Protein AF-A0A9D8LMF2-F1 (afdb_monomer_lite)

Sequence (177 aa):
MAAFCGVEAGDARSASNEAETAILTATPVRDDPAKAGLVLAATRSVADDELFDFETLGHLAASHGPYDHNGSLMKMAFEHGLIVYEEPKASLNGLARKGTVLFRGQPFKEGGKLSGTAYAFKQGCPPAPYQVTGGYSKDRATVTLRGAGPVREGCRVVGLSSKSPHSVLVFRSLMSD

Radius of gyration: 28.15 Å; chains: 1; bounding box: 52×95×56 Å

Structure (mmCIF, N/CA/C/O backbone):
data_AF-A0A9D8LMF2-F1
#
_entry.id   AF-A0A9D8LMF2-F1
#
loop_
_atom_site.group_PDB
_atom_site.id
_atom_site.type_symbol
_atom_site.label_atom_id
_atom_site.label_alt_id
_atom_site.label_comp_id
_atom_site.label_asym_id
_atom_site.label_entity_id
_atom_site.label_seq_id
_atom_site.pdbx_PDB_ins_code
_atom_site.Cartn_x
_atom_site.Cartn_y
_atom_site.Cartn_z
_atom_site.occupancy
_atom_site.B_iso_or_equiv
_atom_site.auth_seq_id
_atom_site.auth_comp_id
_atom_site.auth_asym_id
_atom_site.auth_atom_id
_atom_site.pdbx_PDB_model_num
ATOM 1 N N . MET A 1 1 ? -13.801 -79.130 -23.189 1.00 38.66 1 MET A N 1
ATOM 2 C CA . MET A 1 1 ? -12.719 -79.753 -22.397 1.00 38.66 1 MET A CA 1
ATOM 3 C C . MET A 1 1 ? -12.197 -78.680 -21.451 1.00 38.66 1 MET A C 1
ATOM 5 O O . MET A 1 1 ? -11.696 -77.688 -21.951 1.00 38.66 1 MET A O 1
ATOM 9 N N . ALA A 1 2 ? -12.572 -78.656 -20.166 1.00 41.09 2 ALA A N 1
ATOM 10 C CA . ALA A 1 2 ? -12.130 -79.574 -19.098 1.00 41.09 2 ALA A CA 1
ATOM 11 C C . ALA A 1 2 ? -10.602 -79.451 -18.884 1.00 41.09 2 ALA A C 1
ATOM 13 O O . ALA A 1 2 ? -9.878 -79.473 -19.868 1.00 41.09 2 ALA A O 1
ATOM 14 N N . ALA A 1 3 ? -10.010 -79.377 -17.694 1.00 42.91 3 ALA A N 1
ATOM 15 C CA . ALA A 1 3 ? -10.470 -79.489 -16.311 1.00 42.91 3 ALA A CA 1
ATOM 16 C C . ALA A 1 3 ? -9.193 -79.595 -15.437 1.00 42.91 3 ALA A C 1
ATOM 18 O O . ALA A 1 3 ? -8.344 -80.399 -15.799 1.00 42.91 3 ALA A O 1
ATOM 19 N N . PHE A 1 4 ? -9.149 -78.895 -14.286 1.00 38.62 4 PHE A N 1
ATOM 20 C CA . PHE A 1 4 ? -8.451 -79.265 -13.023 1.00 38.62 4 PHE A CA 1
ATOM 21 C C . PHE A 1 4 ? -6.898 -79.375 -13.039 1.00 38.62 4 PHE A C 1
ATOM 23 O O . PHE A 1 4 ? -6.297 -79.579 -14.079 1.00 38.62 4 PHE A O 1
ATOM 30 N N . CYS A 1 5 ? -6.125 -79.225 -11.952 1.00 38.62 5 CYS A N 1
ATOM 31 C CA . CYS A 1 5 ? -6.323 -79.290 -10.491 1.00 38.62 5 CYS A CA 1
ATOM 32 C C . CYS A 1 5 ? -5.118 -78.557 -9.822 1.00 38.62 5 CYS A C 1
ATOM 34 O O . CYS A 1 5 ? -4.026 -78.638 -10.373 1.00 38.62 5 CYS A O 1
ATOM 36 N N . GLY A 1 6 ? -5.248 -77.733 -8.769 1.00 35.19 6 GLY A N 1
ATOM 37 C CA . GLY A 1 6 ? -5.170 -78.098 -7.329 1.00 35.19 6 GLY A CA 1
ATOM 38 C C . GLY A 1 6 ? -3.927 -77.428 -6.667 1.00 35.19 6 GLY A C 1
ATOM 39 O O . GLY A 1 6 ? -2.858 -77.517 -7.253 1.00 35.19 6 GLY A O 1
ATOM 40 N N . VAL A 1 7 ? -4.054 -76.517 -5.674 1.00 37.78 7 VAL A N 1
ATOM 41 C CA . VAL A 1 7 ? -4.016 -76.710 -4.183 1.00 37.78 7 VAL A CA 1
ATOM 42 C C . VAL A 1 7 ? -2.601 -77.103 -3.666 1.00 37.78 7 VAL A C 1
ATOM 44 O O . VAL A 1 7 ? -2.003 -77.984 -4.260 1.00 37.78 7 VAL A O 1
ATOM 47 N N . GLU A 1 8 ? -1.934 -76.534 -2.639 1.00 35.56 8 GLU A N 1
ATOM 48 C CA . GLU A 1 8 ? -2.315 -75.797 -1.415 1.00 35.56 8 GLU A CA 1
ATOM 49 C C . GLU A 1 8 ? -1.136 -75.019 -0.750 1.00 35.56 8 GLU A C 1
ATOM 51 O O . GLU A 1 8 ? 0.027 -75.355 -0.945 1.00 35.56 8 GLU A O 1
ATOM 56 N N . ALA A 1 9 ? -1.523 -74.040 0.086 1.00 36.47 9 ALA A N 1
ATOM 57 C CA . ALA A 1 9 ? -0.967 -73.501 1.349 1.00 36.47 9 ALA A CA 1
ATOM 58 C C . ALA A 1 9 ? 0.538 -73.200 1.587 1.00 36.47 9 ALA A C 1
ATOM 60 O O . ALA A 1 9 ? 1.405 -74.068 1.559 1.00 36.47 9 ALA A O 1
ATOM 61 N N . GLY A 1 10 ? 0.789 -71.970 2.066 1.00 34.69 10 GLY A N 1
ATOM 62 C CA . GLY A 1 10 ? 1.979 -71.572 2.828 1.00 34.69 10 GLY A CA 1
ATOM 63 C C . GLY A 1 10 ? 1.819 -70.165 3.426 1.00 34.69 10 GLY A C 1
ATOM 64 O O . GLY A 1 10 ? 1.858 -69.179 2.702 1.00 34.69 10 GLY A O 1
ATOM 65 N N . ASP A 1 11 ? 1.567 -70.114 4.735 1.00 33.34 11 ASP A N 1
ATOM 66 C CA . ASP A 1 11 ? 1.227 -68.968 5.597 1.00 33.34 11 ASP A CA 1
ATOM 67 C C . ASP A 1 11 ? 2.353 -67.923 5.770 1.00 33.34 11 ASP A C 1
ATOM 69 O O . ASP A 1 11 ? 3.523 -68.296 5.806 1.00 33.34 11 ASP A O 1
ATOM 73 N N . ALA A 1 12 ? 1.982 -66.639 5.931 1.00 40.22 12 ALA A N 1
ATOM 74 C CA . ALA A 1 12 ? 2.504 -65.708 6.954 1.00 40.22 12 ALA A CA 1
ATOM 75 C C . ALA A 1 12 ? 2.120 -64.230 6.675 1.00 40.22 12 ALA A C 1
ATOM 77 O O . ALA A 1 12 ? 2.695 -63.559 5.822 1.00 40.22 12 ALA A O 1
ATOM 78 N N . ARG A 1 13 ? 1.121 -63.753 7.437 1.00 37.97 13 ARG A N 1
ATOM 79 C CA . ARG A 1 13 ? 0.995 -62.474 8.200 1.00 37.97 13 ARG A CA 1
ATOM 80 C C . ARG A 1 13 ? 2.081 -61.400 7.935 1.00 37.97 13 ARG A C 1
ATOM 82 O O . ARG A 1 13 ? 3.256 -61.718 7.907 1.00 37.97 13 ARG A O 1
ATOM 89 N N . SER A 1 14 ? 1.832 -60.088 7.872 1.00 35.88 14 SER A N 1
ATOM 90 C CA . SER A 1 14 ? 1.102 -59.229 8.820 1.00 35.88 14 SER A CA 1
ATOM 91 C C . SER A 1 14 ? 1.189 -57.774 8.306 1.00 35.88 14 SER A C 1
ATOM 93 O O . SER A 1 14 ? 2.272 -57.322 7.953 1.00 35.88 14 SER A O 1
ATOM 95 N N . ALA A 1 15 ? 0.058 -57.096 8.102 1.00 37.75 15 ALA A N 1
ATOM 96 C CA . ALA A 1 15 ? -0.433 -55.929 8.851 1.00 37.75 15 ALA A CA 1
ATOM 97 C C . ALA A 1 15 ? 0.477 -54.676 8.935 1.00 37.75 15 ALA A C 1
ATOM 99 O O . ALA A 1 15 ? 1.503 -54.662 9.606 1.00 37.75 15 ALA A O 1
ATOM 100 N N . SER A 1 16 ? -0.001 -53.613 8.271 1.00 40.69 16 SER A N 1
ATOM 101 C CA . SER A 1 16 ? -0.220 -52.249 8.793 1.00 40.69 16 SER A CA 1
ATOM 102 C C . SER A 1 16 ? 0.604 -51.794 10.001 1.00 40.69 16 SER A C 1
ATOM 104 O O . SER A 1 16 ? 0.386 -52.272 11.111 1.00 40.69 16 SER A O 1
ATOM 106 N N . ASN A 1 17 ? 1.428 -50.760 9.803 1.00 40.25 17 ASN A N 1
ATOM 107 C CA . ASN A 1 17 ? 2.023 -50.000 10.896 1.00 40.25 17 ASN A CA 1
ATOM 108 C C . ASN A 1 17 ? 1.379 -48.608 10.955 1.00 40.25 17 ASN A C 1
ATOM 110 O O . ASN A 1 17 ? 1.750 -47.704 10.205 1.00 40.25 17 ASN A O 1
ATOM 114 N N . GLU A 1 18 ? 0.386 -48.473 11.831 1.00 40.53 18 GLU A N 1
ATOM 115 C CA . GLU A 1 18 ? -0.040 -47.191 12.379 1.00 40.53 18 GLU A CA 1
ATOM 116 C C . GLU A 1 18 ? 0.707 -46.925 13.692 1.00 40.53 18 GLU A C 1
ATOM 118 O O . GLU A 1 18 ? 0.969 -47.846 14.459 1.00 40.53 18 GLU A O 1
ATOM 123 N N . ALA A 1 19 ? 0.959 -45.637 13.921 1.00 36.56 19 ALA A N 1
ATOM 124 C CA . ALA A 1 19 ? 0.988 -44.947 15.209 1.00 36.56 19 ALA A CA 1
ATOM 125 C C . ALA A 1 19 ? 2.095 -45.224 16.259 1.00 36.56 19 ALA A C 1
ATOM 127 O O . ALA A 1 19 ? 2.318 -46.323 16.747 1.00 36.56 19 ALA A O 1
ATOM 128 N N . GLU A 1 20 ? 2.627 -44.079 16.703 1.00 36.47 20 GLU A N 1
ATOM 129 C CA . GLU A 1 20 ? 2.882 -43.686 18.097 1.00 36.47 20 GLU A CA 1
ATOM 130 C C . GLU A 1 20 ? 4.161 -44.091 18.864 1.00 36.47 20 GLU A C 1
ATOM 132 O O . GLU A 1 20 ? 4.433 -45.242 19.172 1.00 36.47 20 GLU A O 1
ATOM 137 N N . THR A 1 21 ? 4.843 -43.018 19.297 1.00 35.28 21 THR A N 1
ATOM 138 C CA . THR A 1 21 ? 5.242 -42.715 20.688 1.00 35.28 21 THR A CA 1
ATOM 139 C C . THR A 1 21 ? 6.334 -43.550 21.372 1.00 35.28 21 THR A C 1
ATOM 141 O O . THR A 1 21 ? 6.097 -44.663 21.818 1.00 35.28 21 THR A O 1
ATOM 144 N N . ALA A 1 22 ? 7.490 -42.908 21.618 1.00 38.06 22 ALA A N 1
ATOM 145 C CA . ALA A 1 22 ? 8.287 -42.968 22.866 1.00 38.06 22 ALA A CA 1
ATOM 146 C C . ALA A 1 22 ? 9.497 -42.012 22.731 1.00 38.06 22 ALA A C 1
ATOM 148 O O . ALA A 1 22 ? 10.359 -42.207 21.881 1.00 38.06 22 ALA A O 1
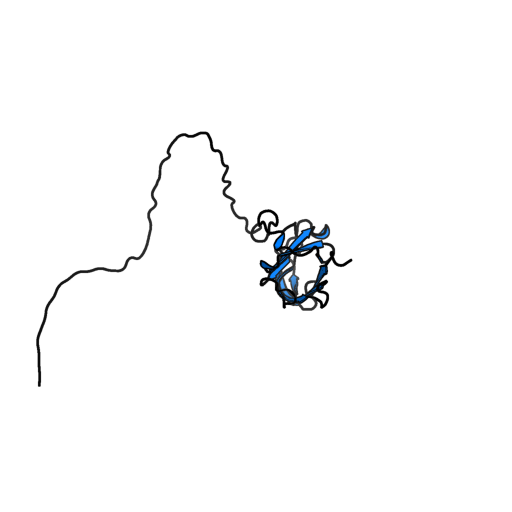ATOM 149 N N . ILE A 1 23 ? 9.510 -40.831 23.358 1.00 41.75 23 ILE A N 1
ATOM 150 C CA . ILE A 1 23 ? 10.126 -40.532 24.669 1.00 41.75 23 ILE A CA 1
ATOM 151 C C . ILE A 1 23 ? 11.365 -41.394 24.974 1.00 41.75 23 ILE A C 1
ATOM 153 O O . ILE A 1 23 ? 11.242 -42.491 25.511 1.00 41.75 23 ILE A O 1
ATOM 157 N N . LEU A 1 24 ? 12.562 -40.851 24.715 1.00 36.56 24 LEU A N 1
ATOM 158 C CA . LEU A 1 24 ? 13.799 -41.305 25.351 1.00 36.56 24 LEU A CA 1
ATOM 159 C C . LEU A 1 24 ? 14.411 -40.152 26.150 1.00 36.56 24 LEU A C 1
ATOM 161 O O . LEU A 1 24 ? 14.845 -39.133 25.617 1.00 36.56 24 LEU A O 1
ATOM 165 N N . THR A 1 25 ? 14.410 -40.352 27.459 1.00 37.50 25 THR A N 1
ATOM 166 C CA . THR A 1 25 ? 15.104 -39.579 28.482 1.00 37.50 25 THR A CA 1
ATOM 167 C C . THR A 1 25 ? 16.620 -39.667 28.294 1.00 37.50 25 THR A C 1
ATOM 169 O O . THR A 1 25 ? 17.169 -40.767 28.332 1.00 37.50 25 THR A O 1
ATOM 172 N N . ALA A 1 26 ? 17.305 -38.528 28.181 1.00 40.25 26 ALA A N 1
ATOM 173 C CA . ALA A 1 26 ? 18.755 -38.445 28.347 1.00 40.25 26 ALA A CA 1
ATOM 174 C C . ALA A 1 26 ? 19.078 -37.582 29.577 1.00 40.25 26 ALA A C 1
ATOM 176 O O . ALA A 1 26 ? 18.707 -36.412 29.658 1.00 40.25 26 ALA A O 1
ATOM 177 N N . THR A 1 27 ? 19.728 -38.201 30.559 1.00 39.38 27 THR A N 1
ATOM 178 C CA . THR A 1 27 ? 20.331 -37.588 31.751 1.00 39.38 27 THR A CA 1
ATOM 179 C C . THR A 1 27 ? 21.669 -36.901 31.403 1.00 39.38 27 THR A C 1
ATOM 181 O O . THR A 1 27 ? 22.216 -37.140 30.325 1.00 39.38 27 THR A O 1
ATOM 184 N N . PRO A 1 28 ? 22.197 -36.005 32.263 1.00 39.34 28 PRO A N 1
ATOM 185 C CA . PRO A 1 28 ? 23.136 -34.964 31.847 1.00 39.34 28 PRO A CA 1
ATOM 186 C C . PRO A 1 28 ? 24.601 -35.422 31.867 1.00 39.34 28 PRO A C 1
ATOM 188 O O . PRO A 1 28 ? 25.071 -35.995 32.851 1.00 39.34 28 PRO A O 1
ATOM 191 N N . VAL A 1 29 ? 25.346 -35.078 30.814 1.00 38.72 29 VAL A N 1
ATOM 192 C CA . VAL A 1 29 ? 26.816 -35.043 30.836 1.00 38.72 29 VAL A CA 1
ATOM 193 C C . VAL A 1 29 ? 27.237 -33.724 31.482 1.00 38.72 29 VAL A C 1
ATOM 195 O O . VAL A 1 29 ? 26.775 -32.657 31.078 1.00 38.72 29 VAL A O 1
ATOM 198 N N . ARG A 1 30 ? 28.069 -33.810 32.524 1.00 41.62 30 ARG A N 1
ATOM 199 C CA . ARG A 1 30 ? 28.665 -32.652 33.194 1.00 41.62 30 ARG A CA 1
ATOM 200 C C . ARG A 1 30 ? 29.930 -32.206 32.460 1.00 41.62 30 ARG A C 1
ATOM 202 O O . ARG A 1 30 ? 30.686 -33.044 31.980 1.00 41.62 30 ARG A O 1
ATOM 209 N N . ASP A 1 31 ? 30.110 -30.890 32.498 1.00 37.59 31 ASP A N 1
ATOM 210 C CA . ASP A 1 31 ? 31.351 -30.118 32.403 1.00 37.59 31 ASP A CA 1
ATOM 211 C C . ASP A 1 31 ? 32.015 -29.934 31.028 1.00 37.59 31 ASP A C 1
ATOM 213 O O . ASP A 1 31 ? 32.847 -30.722 30.593 1.00 37.59 31 ASP A O 1
ATOM 217 N N . ASP A 1 32 ? 31.736 -28.767 30.431 1.00 38.25 32 ASP A N 1
ATOM 218 C CA . ASP A 1 32 ? 32.800 -27.865 29.968 1.00 38.25 32 ASP A CA 1
ATOM 219 C C . ASP A 1 32 ? 32.337 -26.389 30.110 1.00 38.25 32 ASP A C 1
ATOM 221 O O . ASP A 1 32 ? 31.427 -25.950 29.393 1.00 38.25 32 ASP A O 1
ATOM 225 N N . PRO A 1 33 ? 32.871 -25.593 31.061 1.00 42.25 33 PRO A N 1
ATOM 226 C CA . PRO A 1 33 ? 32.449 -24.215 31.303 1.00 42.25 33 PRO A CA 1
ATOM 227 C C . PRO A 1 33 ? 33.177 -23.249 30.357 1.00 42.25 33 PRO A C 1
ATOM 229 O O . PRO A 1 33 ? 33.890 -22.349 30.791 1.00 42.25 33 PRO A O 1
ATOM 232 N N . ALA A 1 34 ? 33.017 -23.424 29.046 1.00 42.66 34 ALA A N 1
ATOM 233 C CA . ALA A 1 34 ? 33.627 -22.528 28.062 1.00 42.66 34 ALA A CA 1
ATOM 234 C C . ALA A 1 34 ? 32.835 -22.434 26.749 1.00 42.66 34 ALA A C 1
ATOM 236 O O . ALA A 1 34 ? 33.414 -22.429 25.668 1.00 42.66 34 ALA A O 1
ATOM 237 N N . LYS A 1 35 ? 31.500 -22.338 26.815 1.00 40.91 35 LYS A N 1
ATOM 238 C CA . LYS A 1 35 ? 30.678 -21.799 25.712 1.00 40.91 35 LYS A CA 1
ATOM 239 C C . LYS A 1 35 ? 29.267 -21.452 26.191 1.00 40.91 35 LYS A C 1
ATOM 241 O O . LYS A 1 35 ? 28.283 -22.101 25.853 1.00 40.91 35 LYS A O 1
ATOM 246 N N . ALA A 1 36 ? 29.160 -20.389 26.984 1.00 35.91 36 ALA A N 1
ATOM 247 C CA . ALA A 1 36 ? 27.883 -19.724 27.219 1.00 35.91 36 ALA A CA 1
ATOM 248 C C . ALA A 1 36 ? 27.458 -18.980 25.938 1.00 35.91 36 ALA A C 1
ATOM 250 O O . ALA A 1 36 ? 27.660 -17.779 25.796 1.00 35.91 36 ALA A O 1
ATOM 251 N N . GLY A 1 37 ? 26.913 -19.716 24.971 1.00 34.75 37 GLY A N 1
ATOM 252 C CA . GLY A 1 37 ? 26.087 -19.154 23.911 1.00 34.75 37 GLY A CA 1
ATOM 253 C C . GLY A 1 37 ? 24.641 -19.202 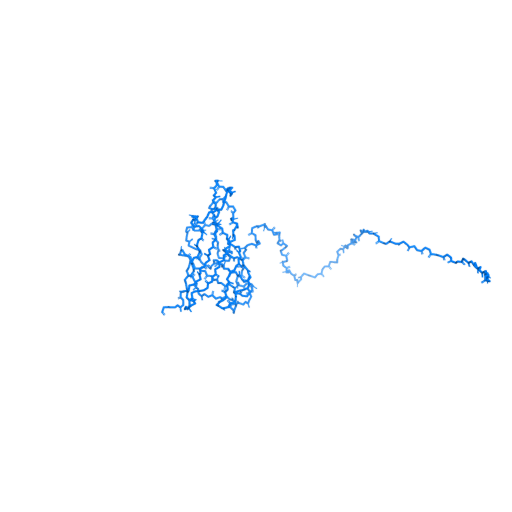24.378 1.00 34.75 37 GLY A C 1
ATOM 254 O O . GLY A 1 37 ? 24.017 -20.257 24.330 1.00 34.75 37 GLY A O 1
ATOM 255 N N . LEU A 1 38 ? 24.132 -18.079 24.881 1.00 36.53 38 LEU A N 1
ATOM 256 C CA . LEU A 1 38 ? 22.727 -17.882 25.225 1.00 36.53 38 LEU A CA 1
ATOM 257 C C . LEU A 1 38 ? 21.859 -18.140 23.983 1.00 36.53 38 LEU A C 1
ATOM 259 O O . LEU A 1 38 ? 21.683 -17.253 23.153 1.00 36.53 38 LEU A O 1
ATOM 263 N N . VAL A 1 39 ? 21.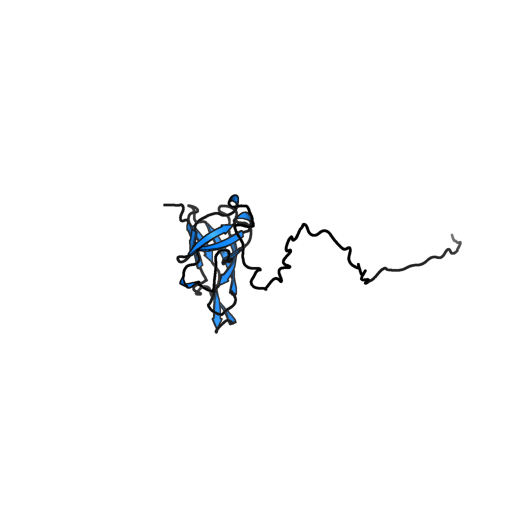304 -19.344 23.844 1.00 36.25 39 VAL A N 1
ATOM 264 C CA . VAL A 1 39 ? 20.205 -19.577 22.903 1.00 36.25 39 VAL A CA 1
ATOM 265 C C . VAL A 1 39 ? 18.929 -19.190 23.636 1.00 36.25 39 VAL A C 1
ATOM 267 O O . VAL A 1 39 ? 18.307 -20.000 24.320 1.00 36.25 39 VAL A O 1
ATOM 270 N N . LEU A 1 40 ? 18.579 -17.906 23.557 1.00 39.47 40 LEU A N 1
ATOM 271 C CA . LEU A 1 40 ? 17.284 -17.423 24.010 1.00 39.47 40 LEU A CA 1
ATOM 272 C C . LEU A 1 40 ? 16.225 -18.048 23.095 1.00 39.47 40 LEU A C 1
ATOM 274 O O . LEU A 1 40 ? 16.082 -17.656 21.938 1.00 39.47 40 LEU A O 1
ATOM 278 N N . ALA A 1 41 ? 15.515 -19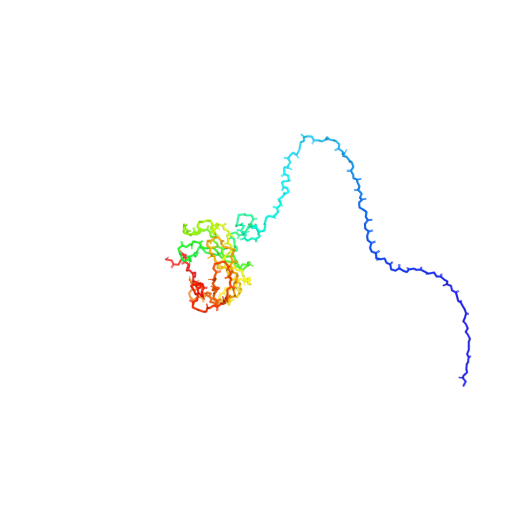.059 23.595 1.00 41.22 41 ALA A N 1
ATOM 279 C CA . ALA A 1 41 ? 14.330 -19.586 22.938 1.00 41.22 41 ALA A CA 1
ATOM 280 C C . ALA A 1 41 ? 13.296 -18.454 22.841 1.00 41.22 41 ALA A C 1
ATOM 282 O O . ALA A 1 41 ? 12.637 -18.111 23.821 1.00 41.22 41 ALA A O 1
ATOM 283 N N . ALA A 1 42 ? 13.199 -17.826 21.668 1.00 45.78 42 ALA A N 1
ATOM 284 C CA . ALA A 1 42 ? 12.222 -16.785 21.408 1.00 45.78 42 ALA A CA 1
ATOM 285 C C . ALA A 1 42 ? 10.829 -17.421 21.332 1.00 45.78 42 ALA A C 1
ATOM 287 O O . ALA A 1 42 ? 10.461 -18.058 20.343 1.00 45.78 42 ALA A O 1
ATOM 288 N N . THR A 1 43 ? 10.043 -17.252 22.390 1.00 38.59 43 THR A N 1
ATOM 289 C CA . THR A 1 43 ? 8.595 -17.442 22.345 1.00 38.59 43 THR A CA 1
ATOM 290 C C . THR A 1 43 ? 8.026 -16.415 21.368 1.00 38.59 43 THR A C 1
ATOM 292 O O . THR A 1 43 ? 7.984 -15.228 21.686 1.00 38.59 43 THR A O 1
ATOM 295 N N . ARG A 1 44 ? 7.641 -16.845 20.161 1.00 47.25 44 ARG A N 1
ATOM 296 C CA . ARG A 1 44 ? 7.033 -15.963 19.155 1.00 47.25 44 ARG A CA 1
ATOM 297 C C . ARG A 1 44 ? 5.719 -15.401 19.693 1.00 47.25 44 ARG A C 1
ATOM 299 O O . ARG A 1 44 ? 4.775 -16.156 19.927 1.00 47.25 44 ARG A O 1
ATOM 306 N N . SER A 1 45 ? 5.651 -14.086 19.875 1.00 38.38 45 SER A N 1
ATOM 307 C CA . SER A 1 45 ? 4.381 -13.386 20.024 1.00 38.38 45 SER A CA 1
ATOM 308 C C . SER A 1 45 ? 3.775 -13.217 18.634 1.00 38.38 45 SER A C 1
ATOM 310 O O . SER A 1 45 ? 4.486 -12.955 17.668 1.00 38.38 45 SER A O 1
ATOM 312 N N . VAL A 1 46 ? 2.452 -13.320 18.507 1.00 46.12 46 VAL A N 1
ATOM 313 C CA . VAL A 1 46 ? 1.721 -13.134 17.233 1.00 46.12 46 VAL A CA 1
ATOM 314 C C . VAL A 1 46 ? 1.985 -11.743 16.606 1.00 46.12 46 VAL A C 1
ATOM 316 O O . VAL A 1 46 ? 1.696 -11.517 15.437 1.00 46.12 46 VAL A O 1
ATOM 319 N N . ALA A 1 47 ? 2.579 -10.809 17.360 1.00 47.28 47 ALA A N 1
ATOM 320 C CA . ALA A 1 47 ? 3.004 -9.489 16.895 1.00 47.28 47 ALA A CA 1
ATOM 321 C C . ALA A 1 47 ? 4.352 -9.459 16.137 1.00 47.28 47 ALA A C 1
ATOM 323 O O . ALA A 1 47 ? 4.683 -8.421 15.558 1.00 47.28 47 ALA A O 1
ATOM 324 N N . ASP A 1 48 ? 5.122 -10.553 16.138 1.00 47.53 48 ASP A N 1
ATOM 325 C CA . ASP A 1 48 ? 6.457 -10.619 15.522 1.00 47.53 48 ASP A CA 1
ATOM 326 C C . ASP A 1 48 ? 6.440 -11.150 14.075 1.00 47.53 48 ASP A C 1
ATOM 328 O O . ASP A 1 48 ? 7.435 -11.027 13.368 1.00 47.53 48 ASP A O 1
ATOM 332 N N . ASP A 1 49 ? 5.310 -11.685 13.597 1.00 48.72 49 ASP A N 1
ATOM 333 C CA . ASP A 1 49 ? 5.188 -12.261 12.241 1.00 48.72 49 ASP A CA 1
ATOM 334 C C . ASP A 1 49 ? 5.062 -11.188 11.125 1.00 48.72 49 ASP A C 1
ATOM 336 O O . ASP A 1 49 ? 5.206 -11.477 9.938 1.00 48.72 49 ASP A O 1
ATOM 340 N N . GLU A 1 50 ? 4.844 -9.918 11.493 1.00 56.75 50 GLU A N 1
ATOM 341 C CA . GLU A 1 50 ? 4.611 -8.791 10.563 1.00 56.75 50 GLU A CA 1
ATOM 342 C C . GLU A 1 50 ? 5.774 -7.781 10.503 1.00 56.75 50 GLU A C 1
ATOM 344 O O . GLU A 1 50 ? 5.649 -6.689 9.934 1.00 56.75 50 GLU A O 1
ATOM 349 N N . LEU A 1 51 ? 6.916 -8.128 11.099 1.00 62.97 51 LEU A N 1
ATOM 350 C CA . LEU A 1 51 ? 8.132 -7.331 11.018 1.00 62.97 51 LEU A CA 1
ATOM 351 C C . LEU A 1 51 ? 9.097 -7.944 10.029 1.00 62.97 51 LEU A C 1
ATOM 353 O O . LEU A 1 51 ? 9.600 -9.049 10.215 1.00 62.97 51 LEU A O 1
ATOM 357 N N . PHE A 1 52 ? 9.400 -7.177 8.998 1.00 66.19 52 PHE A N 1
ATOM 358 C CA . PHE A 1 52 ? 10.513 -7.473 8.127 1.00 66.19 52 PHE A CA 1
ATOM 359 C C . PHE A 1 52 ? 11.732 -6.702 8.629 1.00 66.19 52 PHE A C 1
ATOM 361 O O . PHE A 1 52 ? 11.766 -5.472 8.552 1.00 66.19 52 PHE A O 1
ATOM 368 N N . ASP A 1 53 ? 12.717 -7.411 9.174 1.00 63.12 53 ASP A N 1
ATOM 369 C CA . ASP A 1 53 ? 13.995 -6.803 9.525 1.00 63.12 53 ASP A CA 1
ATOM 370 C C . ASP A 1 53 ? 14.907 -6.737 8.291 1.00 63.12 53 ASP A C 1
ATOM 372 O O . ASP A 1 53 ? 15.351 -7.760 7.764 1.00 63.12 53 ASP A O 1
ATOM 376 N N . PHE A 1 54 ? 15.178 -5.513 7.836 1.00 58.09 54 PHE A N 1
ATOM 377 C CA . PHE A 1 54 ? 16.068 -5.234 6.707 1.00 58.09 54 PHE A CA 1
ATOM 378 C C . PHE A 1 54 ? 17.540 -5.508 7.019 1.00 58.09 54 PHE A C 1
ATOM 380 O O . PHE A 1 54 ? 18.321 -5.648 6.082 1.00 58.09 54 PHE A O 1
ATOM 387 N N . GLU A 1 55 ? 17.931 -5.567 8.296 1.00 54.88 55 GLU A N 1
ATOM 388 C CA . GLU A 1 55 ? 19.334 -5.759 8.677 1.00 54.88 55 GLU A CA 1
ATOM 389 C C . GLU A 1 55 ? 19.723 -7.240 8.715 1.00 54.88 55 GLU A C 1
ATOM 391 O O . GLU A 1 55 ? 20.827 -7.598 8.305 1.00 54.88 55 GLU A O 1
ATOM 396 N N . THR A 1 56 ? 18.802 -8.118 9.121 1.00 53.19 56 THR A N 1
ATOM 397 C CA . THR A 1 56 ? 19.064 -9.565 9.221 1.00 53.19 56 THR A CA 1
ATOM 398 C C . THR A 1 56 ? 18.864 -10.311 7.893 1.00 53.19 56 THR A C 1
ATOM 400 O O . THR A 1 56 ? 19.461 -11.366 7.672 1.00 53.19 56 THR A O 1
ATOM 403 N N . LEU A 1 57 ? 18.084 -9.766 6.954 1.00 52.31 57 LEU A N 1
ATOM 404 C CA . LEU A 1 57 ? 17.978 -10.292 5.590 1.00 52.31 57 LEU A CA 1
ATOM 405 C C . LEU A 1 57 ? 18.917 -9.503 4.679 1.00 52.31 57 LEU A C 1
ATOM 407 O O . LEU A 1 57 ? 18.520 -8.512 4.076 1.00 52.31 57 LEU A O 1
ATOM 411 N N . GLY A 1 58 ? 20.173 -9.946 4.609 1.00 48.38 58 GLY A N 1
ATOM 412 C CA . GLY A 1 58 ? 21.281 -9.316 3.886 1.00 48.38 58 GLY A CA 1
ATOM 413 C C . GLY A 1 58 ? 21.122 -9.143 2.369 1.00 48.38 58 GLY A C 1
ATOM 414 O O . GLY A 1 58 ? 21.994 -9.559 1.617 1.00 48.38 58 GLY A O 1
ATOM 415 N N . HIS A 1 59 ? 20.086 -8.453 1.897 1.00 49.91 59 HIS A N 1
ATOM 416 C CA . HIS A 1 59 ? 20.006 -7.926 0.541 1.00 49.91 59 HIS A CA 1
ATOM 417 C C . HIS A 1 59 ? 19.425 -6.509 0.552 1.00 49.91 59 HIS A C 1
ATOM 419 O O . HIS A 1 59 ? 18.312 -6.263 0.090 1.00 49.91 59 HIS A O 1
ATOM 425 N N . LEU A 1 60 ? 20.262 -5.540 0.933 1.00 48.88 60 LEU A N 1
ATOM 426 C CA . LEU A 1 60 ? 20.143 -4.161 0.435 1.00 48.88 60 LEU A CA 1
ATOM 427 C C . LEU A 1 60 ? 19.975 -4.128 -1.104 1.00 48.88 60 LEU A C 1
ATOM 429 O O . LEU A 1 60 ? 19.364 -3.210 -1.635 1.00 48.88 60 LEU A O 1
ATOM 433 N N . ALA A 1 61 ? 20.439 -5.172 -1.804 1.00 50.84 61 ALA A N 1
ATOM 434 C CA . ALA A 1 61 ? 20.246 -5.400 -3.235 1.00 50.84 61 ALA A CA 1
ATOM 435 C C . ALA A 1 61 ? 18.783 -5.635 -3.680 1.00 50.84 61 ALA A C 1
ATOM 437 O O . ALA A 1 61 ? 18.481 -5.406 -4.845 1.00 50.84 61 ALA A O 1
ATOM 438 N N . ALA A 1 62 ? 17.880 -6.082 -2.797 1.00 60.25 62 ALA A N 1
ATOM 439 C CA . ALA A 1 62 ? 16.479 -6.364 -3.144 1.00 60.25 62 ALA A CA 1
ATOM 440 C C . ALA A 1 62 ? 15.515 -5.226 -2.763 1.00 60.25 62 ALA A C 1
ATOM 442 O O . ALA A 1 62 ? 14.347 -5.237 -3.168 1.00 60.25 62 ALA A O 1
ATOM 443 N N . SER A 1 63 ? 15.973 -4.263 -1.952 1.00 69.31 63 SER A N 1
ATOM 444 C CA . SER A 1 63 ? 15.168 -3.123 -1.521 1.00 69.31 63 SER A CA 1
ATOM 445 C C . SER A 1 63 ? 15.357 -1.924 -2.451 1.00 69.31 63 SER A C 1
ATOM 447 O O . SER A 1 63 ? 16.452 -1.383 -2.557 1.00 69.31 63 SER A O 1
ATOM 449 N N . HIS A 1 64 ? 14.275 -1.474 -3.075 1.00 80.50 64 HIS A N 1
ATOM 450 C CA . HIS A 1 64 ? 14.207 -0.273 -3.899 1.00 80.50 64 HIS A CA 1
ATOM 451 C C . HIS A 1 64 ? 13.587 0.887 -3.113 1.00 80.50 64 HIS A C 1
ATOM 453 O O . HIS A 1 64 ? 12.685 0.693 -2.290 1.00 80.50 64 HIS A O 1
ATOM 459 N N . GLY A 1 65 ? 14.032 2.106 -3.412 1.00 79.44 65 GLY A N 1
ATOM 460 C CA . GLY A 1 65 ? 13.566 3.339 -2.782 1.00 79.44 65 GLY A CA 1
ATOM 461 C C . GLY A 1 65 ? 14.723 4.289 -2.463 1.00 79.44 65 GLY A C 1
ATOM 462 O O . GLY A 1 65 ? 15.824 4.081 -2.972 1.00 79.44 65 GLY A O 1
ATOM 463 N N . PRO A 1 66 ? 14.493 5.304 -1.617 1.00 91.00 66 PRO A N 1
ATOM 464 C CA . PRO A 1 66 ? 13.277 5.519 -0.827 1.00 91.00 66 PRO A CA 1
ATOM 465 C C . PRO A 1 66 ? 12.057 6.020 -1.618 1.00 91.00 66 PRO A C 1
ATOM 467 O O . PRO A 1 66 ? 12.183 6.656 -2.664 1.00 91.00 66 PRO A O 1
ATOM 470 N N . TYR A 1 67 ? 10.866 5.755 -1.070 1.00 94.38 67 TYR A N 1
ATOM 471 C CA . TYR A 1 67 ? 9.591 6.303 -1.541 1.00 94.38 67 TYR A CA 1
ATOM 472 C C . TYR A 1 67 ? 8.867 7.051 -0.414 1.00 94.38 67 TYR A C 1
ATOM 474 O O . TYR A 1 67 ? 8.845 6.571 0.716 1.00 94.38 67 TYR A O 1
ATOM 482 N N . ASP A 1 68 ? 8.202 8.162 -0.720 1.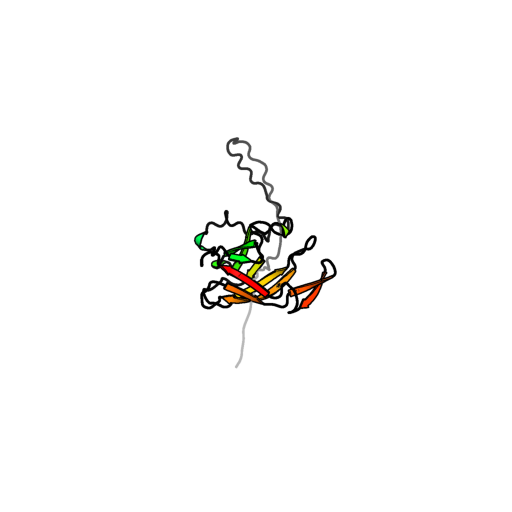00 97.00 68 ASP A N 1
ATOM 483 C CA . ASP A 1 68 ? 7.226 8.787 0.175 1.00 97.00 68 ASP A CA 1
ATOM 484 C C . ASP A 1 68 ? 5.855 8.117 0.046 1.00 97.00 68 ASP A C 1
ATOM 486 O O . ASP A 1 68 ? 5.354 7.882 -1.059 1.00 97.00 68 ASP A O 1
ATOM 490 N N . HIS A 1 69 ? 5.229 7.864 1.194 1.00 97.19 69 HIS A N 1
ATOM 491 C CA . HIS A 1 69 ? 3.811 7.556 1.307 1.00 97.19 69 HIS A CA 1
ATOM 492 C C . HIS A 1 69 ? 3.188 8.327 2.468 1.00 97.19 69 HIS A C 1
ATOM 494 O O . HIS A 1 69 ? 3.373 7.982 3.639 1.00 97.19 69 HIS A O 1
ATOM 500 N N . ASN A 1 70 ? 2.380 9.341 2.149 1.00 95.75 70 ASN A N 1
ATOM 501 C CA . ASN A 1 70 ? 1.632 10.128 3.135 1.00 95.75 70 ASN A CA 1
ATOM 502 C C . ASN A 1 70 ? 2.527 10.733 4.239 1.00 95.75 70 ASN A C 1
ATOM 504 O O . ASN A 1 70 ? 2.082 10.831 5.394 1.00 95.75 70 ASN A O 1
ATOM 508 N N . GLY A 1 71 ? 3.765 11.111 3.894 1.00 95.75 71 GLY A N 1
ATOM 509 C CA . GLY A 1 71 ? 4.773 11.660 4.802 1.00 95.75 71 GLY A CA 1
ATOM 510 C C . GLY A 1 71 ? 5.589 10.616 5.567 1.00 95.75 71 GLY A C 1
ATOM 511 O O . GLY A 1 71 ? 6.241 10.975 6.540 1.00 95.75 71 GLY A O 1
ATOM 512 N N . SER A 1 72 ? 5.496 9.332 5.209 1.00 96.69 72 SER A N 1
ATOM 513 C CA . SER A 1 72 ? 6.346 8.262 5.755 1.00 96.69 72 SER A CA 1
ATOM 514 C C . SER A 1 72 ? 7.336 7.783 4.701 1.00 96.69 72 SER A C 1
ATOM 516 O O . SER A 1 72 ? 6.965 7.641 3.534 1.00 96.69 72 SER A O 1
ATOM 518 N N . LEU A 1 73 ? 8.559 7.472 5.129 1.00 95.75 73 LEU A N 1
ATOM 519 C CA . LEU A 1 73 ? 9.577 6.878 4.275 1.00 95.75 73 LEU A CA 1
ATOM 520 C C . LEU A 1 73 ? 9.328 5.379 4.140 1.00 95.75 73 LEU A C 1
ATOM 522 O O . LEU A 1 73 ? 9.256 4.650 5.135 1.00 95.75 73 LEU A O 1
ATOM 526 N N . MET A 1 74 ? 9.234 4.918 2.902 1.00 95.06 74 MET A N 1
ATOM 527 C CA . MET A 1 74 ? 8.958 3.535 2.554 1.00 95.06 74 MET A CA 1
ATOM 528 C C . MET A 1 74 ? 10.122 2.931 1.775 1.00 95.06 74 MET A C 1
ATOM 530 O O . MET A 1 74 ? 10.776 3.600 0.969 1.00 95.06 74 MET A O 1
ATOM 534 N N . LYS A 1 75 ? 10.313 1.627 1.955 1.00 92.44 75 LYS A N 1
ATOM 535 C CA . LYS A 1 75 ? 11.140 0.789 1.081 1.00 92.44 75 LYS A CA 1
ATOM 536 C C . LYS A 1 75 ? 10.281 -0.291 0.442 1.00 92.44 75 LYS A C 1
ATOM 538 O O . LYS A 1 75 ? 9.268 -0.719 0.998 1.00 92.44 75 LYS A O 1
ATOM 543 N N . MET A 1 76 ? 10.685 -0.736 -0.737 1.00 90.62 76 MET A N 1
ATOM 544 C CA . MET A 1 76 ? 10.019 -1.815 -1.455 1.00 90.62 76 MET A CA 1
ATOM 545 C C . MET A 1 76 ? 10.991 -2.970 -1.645 1.00 90.62 76 MET A C 1
ATOM 547 O O . MET A 1 76 ? 11.988 -2.803 -2.332 1.00 90.62 76 MET A O 1
ATOM 551 N N . ALA A 1 77 ? 10.714 -4.139 -1.078 1.00 89.19 77 ALA A N 1
ATOM 552 C CA . ALA A 1 77 ? 11.518 -5.335 -1.320 1.00 89.19 77 ALA A CA 1
ATOM 553 C C . ALA A 1 77 ? 10.930 -6.086 -2.521 1.00 89.19 77 ALA A C 1
ATOM 555 O O . ALA A 1 77 ? 9.961 -6.834 -2.370 1.00 89.19 77 ALA A O 1
ATOM 556 N N . PHE A 1 78 ? 11.467 -5.839 -3.719 1.00 88.19 78 PHE A N 1
ATOM 557 C CA . PHE A 1 78 ? 10.854 -6.289 -4.975 1.00 88.19 78 PHE A CA 1
ATOM 558 C C . PHE A 1 78 ? 10.796 -7.813 -5.055 1.00 88.19 78 PHE A C 1
ATOM 560 O O . PHE A 1 78 ? 9.719 -8.360 -5.274 1.00 88.19 78 PHE A O 1
ATOM 567 N N . GLU A 1 79 ? 11.898 -8.498 -4.754 1.00 86.88 79 GLU A N 1
ATOM 568 C CA . GLU A 1 79 ? 11.980 -9.969 -4.761 1.00 86.88 79 GLU A CA 1
ATOM 569 C C . GLU A 1 79 ? 10.990 -10.645 -3.801 1.00 86.88 79 GLU A C 1
ATOM 571 O O . GLU A 1 79 ? 10.592 -11.790 -4.001 1.00 86.88 79 GLU A O 1
ATOM 576 N N . HIS A 1 80 ? 10.546 -9.927 -2.768 1.00 88.38 80 HIS A N 1
ATOM 577 C CA . HIS A 1 80 ? 9.605 -10.433 -1.769 1.00 88.38 80 HIS A CA 1
ATOM 578 C C . HIS A 1 80 ? 8.180 -9.899 -1.949 1.00 88.38 80 HIS A C 1
ATOM 580 O O . HIS A 1 80 ? 7.276 -10.307 -1.220 1.00 88.38 80 HIS A O 1
ATOM 586 N N . GLY A 1 81 ? 7.964 -8.979 -2.894 1.00 91.56 81 GLY A N 1
ATOM 587 C CA . GLY A 1 81 ? 6.669 -8.343 -3.112 1.00 91.56 81 GLY A CA 1
ATOM 588 C C . GLY A 1 81 ? 6.187 -7.527 -1.911 1.00 91.56 81 GLY A C 1
ATOM 589 O O . GLY A 1 81 ? 4.986 -7.506 -1.632 1.00 91.56 81 GLY A O 1
ATOM 590 N N . LEU A 1 82 ? 7.102 -6.898 -1.166 1.00 93.50 82 LEU A N 1
ATOM 591 C CA . LEU A 1 82 ? 6.776 -6.170 0.064 1.00 93.50 82 LEU A CA 1
ATOM 592 C C . LEU A 1 82 ? 6.924 -4.662 -0.106 1.00 93.50 82 LEU A C 1
ATOM 594 O O . LEU A 1 82 ? 7.858 -4.184 -0.748 1.00 93.50 82 LEU A O 1
ATOM 598 N N . ILE A 1 83 ? 6.044 -3.915 0.558 1.00 94.25 83 ILE A N 1
ATOM 599 C CA . ILE A 1 83 ? 6.227 -2.485 0.829 1.00 94.25 83 ILE A CA 1
ATOM 600 C C . ILE A 1 83 ? 6.181 -2.297 2.339 1.00 94.25 83 ILE A C 1
ATOM 602 O O . ILE A 1 83 ? 5.232 -2.729 2.998 1.00 94.25 83 ILE A O 1
ATOM 606 N N . VAL A 1 84 ? 7.202 -1.646 2.877 1.00 93.81 84 VAL A N 1
ATOM 607 C CA . VAL A 1 84 ? 7.469 -1.562 4.314 1.00 93.81 84 VAL A CA 1
ATOM 608 C C . VAL A 1 84 ? 7.713 -0.125 4.751 1.00 93.81 84 VAL A C 1
ATOM 610 O O . VAL A 1 84 ? 8.157 0.713 3.963 1.00 93.81 84 VAL A O 1
ATOM 613 N N . TYR A 1 85 ? 7.480 0.145 6.026 1.00 93.38 85 TYR A N 1
ATOM 614 C CA . TYR A 1 85 ? 7.927 1.387 6.638 1.00 93.38 85 TYR A CA 1
ATOM 615 C C . TYR A 1 85 ? 9.429 1.328 6.932 1.00 93.38 85 TYR A C 1
ATOM 617 O O . TYR A 1 85 ? 9.874 0.457 7.675 1.00 93.38 85 TYR A O 1
ATOM 625 N N . GLU A 1 86 ? 10.195 2.277 6.401 1.00 92.62 86 GLU A N 1
ATOM 626 C CA . GLU A 1 86 ? 11.557 2.558 6.871 1.00 92.62 86 GLU A CA 1
ATOM 627 C C . GLU A 1 86 ? 11.497 3.576 8.014 1.00 92.62 86 GLU A C 1
ATOM 629 O O . GLU A 1 86 ? 11.987 3.306 9.107 1.00 92.62 86 GLU A O 1
ATOM 634 N N . GLU A 1 87 ? 10.802 4.695 7.790 1.00 93.94 87 GLU A N 1
ATOM 635 C CA . GLU A 1 87 ? 10.570 5.745 8.786 1.00 93.94 87 GLU A CA 1
ATOM 636 C C . GLU A 1 87 ? 9.079 6.121 8.780 1.00 93.94 87 GLU A C 1
ATOM 638 O O . GLU A 1 87 ? 8.635 6.949 7.975 1.00 93.94 87 GLU A O 1
ATOM 643 N N . PRO A 1 88 ? 8.253 5.488 9.634 1.00 95.06 88 PRO A N 1
ATOM 644 C CA . PRO A 1 88 ? 6.871 5.906 9.811 1.00 95.06 88 PRO A CA 1
ATOM 645 C C . PRO A 1 88 ? 6.807 7.344 10.329 1.00 95.06 88 PRO A C 1
ATOM 647 O O . PRO A 1 88 ? 7.544 7.723 11.239 1.00 95.06 88 PRO A O 1
ATOM 650 N N . LYS A 1 89 ? 5.866 8.137 9.812 1.00 96.00 89 LYS A N 1
ATOM 651 C CA . LYS A 1 89 ? 5.615 9.476 10.355 1.00 96.00 89 LYS A CA 1
ATOM 652 C C . LYS A 1 89 ? 5.191 9.423 11.822 1.00 96.00 89 LYS A C 1
ATOM 654 O O . LYS A 1 89 ? 4.520 8.486 12.247 1.00 96.00 89 LYS A O 1
ATOM 659 N N . ALA A 1 90 ? 5.437 10.504 12.559 1.00 93.06 90 ALA A N 1
ATOM 660 C CA . ALA A 1 90 ? 5.155 10.584 13.996 1.00 93.06 90 ALA A CA 1
ATOM 661 C C . ALA A 1 90 ? 3.698 10.255 14.392 1.00 93.06 90 ALA A C 1
ATOM 663 O O . ALA A 1 90 ? 3.456 9.690 15.455 1.00 93.06 90 ALA A O 1
ATOM 664 N N . SER A 1 91 ? 2.710 10.552 13.537 1.00 90.12 91 SER A N 1
ATOM 665 C CA . SER A 1 91 ? 1.302 10.192 13.805 1.00 90.12 91 SER A CA 1
ATOM 666 C C . SER A 1 91 ? 1.010 8.686 13.734 1.00 90.12 91 SER A C 1
ATOM 668 O O . SER A 1 91 ? -0.089 8.270 14.090 1.00 90.12 91 SER A O 1
ATOM 670 N N . LEU A 1 92 ? 1.971 7.869 13.294 1.00 91.31 92 LEU A N 1
ATOM 671 C CA . LEU A 1 92 ? 1.910 6.408 13.317 1.00 91.31 92 LEU A CA 1
ATOM 672 C C . LEU A 1 92 ? 2.635 5.792 14.525 1.00 91.31 92 LEU A C 1
ATOM 674 O O . LEU A 1 92 ? 2.693 4.565 14.623 1.00 91.31 92 LEU A O 1
ATOM 678 N N . ASN A 1 93 ? 3.155 6.604 15.452 1.00 88.88 93 ASN A N 1
ATOM 679 C CA . ASN A 1 93 ? 3.819 6.113 16.659 1.00 88.88 93 ASN A CA 1
ATOM 680 C C . ASN A 1 93 ? 2.906 5.156 17.443 1.00 88.88 93 ASN A C 1
ATOM 682 O O . ASN A 1 93 ? 1.783 5.496 17.808 1.00 88.88 93 ASN A O 1
ATOM 686 N N . GLY A 1 94 ? 3.397 3.942 17.696 1.00 86.38 94 GLY A N 1
ATOM 687 C CA . GLY A 1 94 ? 2.635 2.883 18.364 1.00 86.38 94 GLY A CA 1
ATOM 688 C C . GLY A 1 94 ? 1.667 2.101 17.464 1.00 86.38 94 GLY A C 1
ATOM 689 O O . GLY A 1 94 ? 1.098 1.120 17.933 1.00 86.38 94 GLY A O 1
ATOM 690 N N . LEU A 1 95 ? 1.496 2.475 16.187 1.00 91.12 95 LEU A N 1
ATOM 691 C CA . LEU A 1 95 ? 0.780 1.667 15.183 1.00 91.12 95 LEU A CA 1
ATOM 692 C C . LEU A 1 95 ? 1.738 0.976 14.215 1.00 91.12 95 LEU A C 1
ATOM 694 O O . LEU A 1 95 ? 1.507 -0.170 13.841 1.00 91.12 95 LEU A O 1
ATOM 698 N N . ALA A 1 96 ? 2.776 1.687 13.779 1.00 91.25 96 ALA A N 1
ATOM 699 C CA . ALA A 1 96 ? 3.792 1.183 12.870 1.00 91.25 96 ALA A CA 1
ATOM 700 C C . ALA A 1 96 ? 5.179 1.606 13.361 1.00 91.25 96 ALA A C 1
ATOM 702 O O . ALA A 1 96 ? 5.362 2.679 13.933 1.00 91.25 96 ALA A O 1
ATOM 703 N N . ARG A 1 97 ? 6.158 0.740 13.122 1.00 92.12 97 ARG A N 1
ATOM 704 C CA . ARG A 1 97 ? 7.590 0.979 13.344 1.00 92.12 97 ARG A CA 1
ATOM 705 C C . ARG A 1 97 ? 8.378 0.599 12.093 1.00 92.12 97 ARG A C 1
ATOM 707 O O . ARG A 1 97 ? 7.816 -0.031 11.193 1.00 92.12 97 ARG A O 1
ATOM 714 N N . LYS A 1 98 ? 9.668 0.936 12.048 1.00 91.44 98 LYS A N 1
ATOM 715 C CA . LYS A 1 98 ? 10.574 0.437 11.003 1.00 91.44 98 LYS A CA 1
ATOM 716 C C . LYS A 1 98 ? 10.410 -1.082 10.826 1.00 91.44 98 LYS A C 1
ATOM 718 O O . LYS A 1 98 ? 10.306 -1.809 11.812 1.00 91.44 98 LYS A O 1
ATOM 723 N N . GLY A 1 99 ? 10.312 -1.531 9.577 1.00 89.75 99 GLY A N 1
ATOM 724 C CA . GLY A 1 99 ? 10.087 -2.929 9.198 1.00 89.75 99 GLY A CA 1
ATOM 725 C C . GLY A 1 99 ? 8.622 -3.377 9.166 1.00 89.75 99 GLY A C 1
ATOM 726 O O . GLY A 1 99 ? 8.338 -4.478 8.703 1.00 89.75 99 GLY A O 1
ATOM 727 N N . THR A 1 100 ? 7.671 -2.547 9.609 1.00 92.56 100 THR A N 1
ATOM 728 C CA . THR A 1 100 ? 6.240 -2.897 9.536 1.00 92.56 100 THR A CA 1
ATOM 729 C C . THR A 1 100 ? 5.801 -2.998 8.076 1.00 92.56 100 THR A C 1
ATOM 731 O O . THR A 1 100 ? 6.017 -2.068 7.293 1.00 92.56 100 THR A O 1
ATOM 734 N N . VAL A 1 101 ? 5.157 -4.104 7.710 1.00 94.62 101 VAL A N 1
ATOM 735 C CA . VAL A 1 101 ? 4.665 -4.343 6.347 1.00 94.62 101 VAL A CA 1
ATOM 736 C C . VAL A 1 101 ? 3.357 -3.579 6.108 1.00 94.62 101 VAL A C 1
ATOM 738 O O . VAL A 1 101 ? 2.362 -3.787 6.795 1.00 94.62 101 VAL A O 1
ATOM 741 N N . LEU A 1 102 ? 3.333 -2.693 5.108 1.00 96.88 102 LEU A N 1
ATOM 742 C CA . LEU A 1 102 ? 2.109 -2.022 4.643 1.00 96.88 102 LEU A CA 1
ATOM 743 C C . LEU A 1 102 ? 1.408 -2.825 3.542 1.00 96.88 102 LEU A C 1
ATOM 745 O O . LEU A 1 102 ? 0.182 -2.772 3.419 1.00 96.88 102 LEU A O 1
ATOM 749 N N . PHE A 1 103 ? 2.177 -3.548 2.731 1.00 97.56 103 PHE A N 1
ATOM 750 C CA . PHE A 1 103 ? 1.665 -4.345 1.626 1.00 97.56 103 PHE A CA 1
ATOM 751 C C . PHE A 1 103 ? 2.493 -5.614 1.425 1.00 97.56 103 PHE A C 1
ATOM 753 O O . PHE A 1 103 ? 3.723 -5.575 1.485 1.00 97.56 103 PHE A O 1
ATOM 760 N N . ARG A 1 104 ? 1.797 -6.709 1.105 1.00 95.88 104 ARG A N 1
ATOM 761 C CA . ARG A 1 104 ? 2.359 -8.002 0.715 1.00 95.88 104 ARG A CA 1
ATOM 762 C C . ARG A 1 104 ? 1.684 -8.505 -0.554 1.00 95.88 104 ARG A C 1
ATOM 764 O O . ARG A 1 104 ? 0.465 -8.667 -0.595 1.00 95.88 104 ARG A O 1
ATOM 771 N N . GLY A 1 105 ? 2.472 -8.811 -1.570 1.00 94.50 105 GLY A N 1
ATOM 772 C CA . GLY A 1 105 ? 1.989 -9.335 -2.839 1.00 94.50 105 GLY A CA 1
ATOM 773 C C . GLY A 1 105 ? 2.956 -10.326 -3.461 1.00 94.50 105 GLY A C 1
ATOM 774 O O . GLY A 1 105 ? 3.830 -10.874 -2.796 1.00 94.50 105 GLY A O 1
ATOM 775 N N . GLN A 1 106 ? 2.772 -10.557 -4.756 1.00 91.00 106 GLN A N 1
ATOM 776 C CA . GLN A 1 106 ? 3.748 -11.293 -5.556 1.00 91.00 106 GLN A CA 1
ATOM 777 C C . GLN A 1 106 ? 5.022 -10.457 -5.749 1.00 91.00 106 GLN A C 1
ATOM 779 O O . GLN A 1 106 ? 4.920 -9.225 -5.729 1.00 91.00 106 GLN A O 1
ATOM 784 N N . PRO A 1 107 ? 6.188 -11.092 -5.983 1.00 90.00 107 PRO A N 1
ATOM 785 C CA . PRO A 1 107 ? 7.415 -10.383 -6.322 1.00 90.00 107 PRO A CA 1
ATOM 786 C C . PRO A 1 107 ? 7.193 -9.345 -7.424 1.00 90.00 107 PRO A C 1
ATOM 788 O O . PRO A 1 107 ? 6.515 -9.603 -8.428 1.00 90.00 107 PRO A O 1
ATOM 791 N N . PHE A 1 108 ? 7.734 -8.148 -7.219 1.00 88.00 108 PHE A N 1
ATOM 792 C CA . PHE A 1 108 ? 7.542 -7.023 -8.120 1.00 88.00 108 PHE A CA 1
ATOM 793 C C . PHE A 1 108 ? 8.424 -7.188 -9.341 1.00 88.00 108 PHE A C 1
ATOM 795 O O . PHE A 1 108 ? 9.646 -7.212 -9.260 1.00 88.00 108 PHE A O 1
ATOM 802 N N . LYS A 1 109 ? 7.773 -7.273 -10.496 1.00 83.62 109 LYS A N 1
ATOM 803 C CA . LYS A 1 109 ? 8.444 -7.223 -11.789 1.00 83.62 109 LYS A CA 1
ATOM 804 C C . LYS A 1 109 ? 8.445 -5.780 -12.256 1.00 83.62 109 LYS A C 1
ATOM 806 O O . LYS A 1 109 ? 7.409 -5.115 -12.195 1.00 83.62 109 LYS A O 1
ATOM 811 N N . GLU A 1 110 ? 9.585 -5.301 -12.729 1.00 70.62 110 GLU A N 1
ATOM 812 C CA . GLU A 1 110 ? 9.714 -3.929 -13.204 1.00 70.62 110 GLU A CA 1
ATOM 813 C C . GLU A 1 110 ? 8.700 -3.636 -14.328 1.00 70.62 110 GLU A C 1
ATOM 815 O O . GLU A 1 110 ? 8.554 -4.413 -15.272 1.00 70.62 110 GLU A O 1
ATOM 820 N N . GLY A 1 111 ? 7.930 -2.549 -14.193 1.00 72.94 111 GLY A N 1
ATOM 821 C CA . GLY A 1 111 ? 6.840 -2.208 -15.123 1.00 72.94 111 GLY A CA 1
ATOM 822 C C . GLY A 1 111 ? 5.628 -3.155 -15.085 1.00 72.94 111 GLY A C 1
ATOM 823 O O . GLY A 1 111 ? 4.689 -2.988 -15.864 1.00 72.94 111 GLY A O 1
ATOM 824 N N . GLY A 1 112 ? 5.629 -4.144 -14.190 1.00 82.88 112 GLY A N 1
ATOM 825 C CA . GLY A 1 112 ? 4.574 -5.133 -14.034 1.00 82.88 112 GLY A CA 1
ATOM 826 C C . GLY A 1 112 ? 3.357 -4.624 -13.261 1.00 82.88 112 GLY A C 1
ATOM 827 O O . GLY A 1 112 ? 3.365 -3.567 -12.628 1.00 82.88 112 GLY A O 1
ATOM 828 N N . LYS A 1 113 ? 2.288 -5.425 -13.301 1.00 90.94 113 LYS A N 1
ATOM 829 C CA . LYS A 1 113 ? 1.121 -5.241 -12.434 1.00 90.94 113 LYS A CA 1
ATOM 830 C C . LYS A 1 113 ? 1.455 -5.716 -11.025 1.00 90.94 113 LYS A C 1
ATOM 832 O O . LYS A 1 113 ? 1.970 -6.817 -10.851 1.00 90.94 113 LYS A O 1
ATOM 837 N N . LEU A 1 114 ? 1.096 -4.914 -10.034 1.00 94.69 114 LEU A N 1
ATOM 838 C CA . LEU A 1 114 ? 1.151 -5.286 -8.628 1.00 94.69 114 LEU A CA 1
ATOM 839 C C . LEU A 1 114 ? -0.226 -5.793 -8.204 1.00 94.69 114 LEU A C 1
ATOM 841 O O . LEU A 1 114 ? -1.252 -5.227 -8.581 1.00 94.69 114 LEU A O 1
ATOM 845 N N . SER A 1 115 ? -0.250 -6.860 -7.414 1.00 96.50 115 SER A N 1
ATOM 846 C CA . SER A 1 115 ? -1.466 -7.408 -6.817 1.00 96.50 115 SER A CA 1
ATOM 847 C C . SER A 1 115 ? -1.119 -8.037 -5.480 1.00 96.50 115 SER A C 1
ATOM 849 O O . SER A 1 115 ? -0.112 -8.742 -5.369 1.00 96.50 115 SER A O 1
ATOM 851 N N . GLY A 1 116 ? -1.949 -7.796 -4.474 1.00 97.56 116 GLY A N 1
ATOM 852 C CA . GLY A 1 116 ? -1.738 -8.357 -3.150 1.00 97.56 116 GLY A CA 1
ATOM 853 C C . GLY A 1 116 ? -2.624 -7.733 -2.087 1.00 97.56 116 GLY A C 1
ATOM 854 O O . GLY A 1 116 ? -3.640 -7.101 -2.372 1.00 97.56 116 GLY A O 1
ATOM 855 N N . THR A 1 117 ? -2.198 -7.905 -0.846 1.00 98.44 117 THR A N 1
ATOM 856 C CA . THR A 1 117 ? -2.900 -7.459 0.350 1.00 98.44 117 THR A CA 1
ATOM 857 C C . THR A 1 117 ? -2.219 -6.219 0.910 1.00 98.44 117 THR A C 1
ATOM 859 O O . THR A 1 117 ? -1.025 -6.242 1.199 1.00 98.44 117 THR A O 1
ATOM 862 N N . ALA A 1 118 ? -2.978 -5.143 1.084 1.00 98.38 118 ALA A N 1
ATOM 863 C CA . ALA A 1 118 ? -2.572 -3.982 1.863 1.00 98.38 118 ALA A CA 1
ATOM 864 C C . ALA A 1 118 ? -3.180 -4.047 3.269 1.00 98.38 118 ALA A C 1
ATOM 866 O O . ALA A 1 118 ? -4.230 -4.658 3.474 1.00 98.38 118 ALA A O 1
ATOM 867 N N . TYR A 1 119 ? -2.545 -3.378 4.228 1.00 97.44 119 TYR A N 1
ATOM 868 C CA . TYR A 1 119 ? -2.970 -3.366 5.625 1.00 97.44 119 TYR A CA 1
ATOM 869 C C . TYR A 1 119 ? -3.374 -1.955 6.060 1.00 97.44 119 TYR A C 1
ATOM 871 O O . TYR A 1 119 ? -2.600 -1.003 5.979 1.00 97.44 119 TYR A O 1
ATOM 879 N N . ALA A 1 120 ? -4.615 -1.799 6.520 1.00 96.25 120 ALA A N 1
ATOM 880 C CA . ALA A 1 120 ? -5.133 -0.537 7.036 1.00 96.25 120 ALA A CA 1
ATOM 881 C C . ALA A 1 120 ? -4.958 -0.454 8.558 1.00 96.25 120 ALA A C 1
ATOM 883 O O . ALA A 1 120 ? -5.622 -1.165 9.329 1.00 96.25 120 ALA A O 1
ATOM 884 N N . PHE A 1 121 ? -4.107 0.468 8.995 1.00 94.25 121 PHE A N 1
ATOM 885 C CA . PHE A 1 121 ? -3.792 0.698 10.403 1.00 94.25 121 PHE A CA 1
ATOM 886 C C . PHE A 1 121 ? -4.780 1.672 11.054 1.00 94.25 121 PHE A C 1
ATOM 888 O O . PHE A 1 121 ? -5.228 2.636 10.435 1.00 94.25 121 PHE A O 1
ATOM 895 N N . LYS A 1 122 ? -5.137 1.404 12.312 1.00 92.75 122 LYS A N 1
ATOM 896 C CA . LYS A 1 122 ? -5.958 2.278 13.159 1.00 92.75 122 LYS A CA 1
ATOM 897 C C . LYS A 1 122 ? -5.507 2.111 14.608 1.00 92.75 122 LYS A C 1
ATOM 899 O O . LYS A 1 122 ? -5.290 0.983 15.038 1.00 92.75 122 LYS A O 1
ATOM 904 N N . GLN A 1 123 ? -5.384 3.215 15.347 1.00 91.38 123 GLN A N 1
ATOM 905 C CA . GLN A 1 123 ? -4.942 3.191 16.744 1.00 91.38 123 GLN A CA 1
ATOM 906 C C . GLN A 1 123 ? -5.817 2.242 17.569 1.00 91.38 123 GLN A C 1
ATOM 908 O O . GLN A 1 123 ? -7.045 2.306 17.487 1.00 91.38 123 GLN A O 1
ATOM 913 N N . GLY A 1 124 ? -5.179 1.376 18.361 1.00 90.56 124 GLY A N 1
ATOM 914 C CA . GLY A 1 124 ? -5.870 0.444 19.255 1.00 90.56 124 GLY A CA 1
ATOM 915 C C . GLY A 1 124 ? -6.585 -0.711 18.550 1.00 90.56 124 GLY A C 1
ATOM 916 O O . GLY A 1 124 ? -7.308 -1.453 19.205 1.00 90.56 124 GLY A O 1
ATOM 917 N N . CYS A 1 125 ? -6.396 -0.878 17.238 1.00 93.88 125 CYS A N 1
ATOM 918 C CA . CYS A 1 125 ? -6.990 -1.964 16.471 1.00 93.88 125 CYS A CA 1
ATOM 919 C C . CYS A 1 125 ? -5.920 -2.796 15.760 1.00 93.88 125 CYS A C 1
ATOM 921 O O . CYS A 1 125 ? -4.916 -2.240 15.307 1.00 93.88 125 CYS A O 1
ATOM 923 N N . PRO A 1 126 ? -6.160 -4.105 15.567 1.00 93.62 126 PRO A N 1
ATOM 924 C CA . PRO A 1 126 ? -5.319 -4.900 14.685 1.00 93.62 126 PRO A CA 1
ATOM 925 C C . PRO A 1 126 ? -5.385 -4.354 13.244 1.00 93.62 126 PRO A C 1
ATOM 927 O O . PRO A 1 126 ? -6.435 -3.830 12.829 1.00 93.62 126 PRO A O 1
ATOM 930 N N . PRO A 1 127 ? -4.298 -4.470 12.458 1.00 95.50 127 PRO A N 1
ATOM 931 C CA . PRO A 1 127 ? -4.304 -4.108 11.043 1.00 95.50 127 PRO A CA 1
ATOM 932 C C . PRO A 1 127 ? -5.413 -4.852 10.288 1.00 95.50 127 PRO A C 1
ATOM 934 O O . PRO A 1 127 ? -5.634 -6.039 10.511 1.00 95.50 127 PRO A O 1
ATOM 937 N N . ALA A 1 128 ? -6.136 -4.159 9.402 1.00 97.25 128 ALA A N 1
ATOM 938 C CA . ALA A 1 128 ? -7.174 -4.789 8.583 1.00 97.25 128 ALA A CA 1
ATOM 939 C C . ALA A 1 128 ? -6.627 -5.049 7.177 1.00 97.25 128 ALA A C 1
ATOM 941 O O . ALA A 1 128 ? -6.316 -4.073 6.486 1.00 97.25 128 ALA A O 1
ATOM 942 N N . PRO A 1 129 ? -6.529 -6.315 6.742 1.00 97.75 129 PRO A N 1
ATOM 943 C CA . PRO A 1 129 ? -6.103 -6.647 5.392 1.00 97.75 129 PRO A CA 1
ATOM 944 C C . PRO A 1 129 ? -7.206 -6.336 4.370 1.00 97.75 129 PRO A C 1
ATOM 946 O O . PRO A 1 129 ? -8.394 -6.502 4.650 1.00 97.75 129 PRO A O 1
ATOM 949 N N . TYR A 1 130 ? -6.822 -5.906 3.170 1.00 98.19 130 TYR A N 1
ATOM 950 C CA . TYR A 1 130 ? -7.721 -5.733 2.025 1.00 98.19 130 TYR A CA 1
ATOM 951 C C . TYR A 1 130 ? -6.957 -5.880 0.706 1.00 98.19 130 TYR A C 1
ATOM 953 O O . TYR A 1 130 ? -5.762 -5.596 0.626 1.00 98.19 130 TYR A O 1
ATOM 961 N N . GLN A 1 131 ? -7.647 -6.352 -0.334 1.00 98.38 131 GLN A N 1
ATOM 962 C CA . GLN A 1 131 ? -7.034 -6.603 -1.638 1.00 98.38 131 GLN A CA 1
ATOM 963 C C . GLN A 1 131 ? -6.831 -5.302 -2.411 1.00 98.38 131 GLN A C 1
ATOM 965 O O . GLN A 1 131 ? -7.745 -4.478 -2.510 1.00 98.38 131 GLN A O 1
ATOM 970 N N . VAL A 1 132 ? -5.649 -5.149 -3.002 1.00 98.50 132 VAL A N 1
ATOM 971 C CA . VAL A 1 132 ? -5.309 -4.030 -3.879 1.00 98.50 132 VAL A CA 1
ATOM 972 C C . VAL A 1 132 ? -4.577 -4.518 -5.125 1.00 98.50 132 VAL A C 1
ATOM 974 O O . VAL A 1 132 ? -3.848 -5.510 -5.107 1.00 98.50 132 VAL A O 1
ATOM 977 N N . THR A 1 133 ? -4.752 -3.784 -6.219 1.00 97.88 133 THR A N 1
ATOM 978 C CA . THR A 1 133 ? -4.031 -3.989 -7.480 1.00 97.88 133 THR A CA 1
ATOM 979 C C . THR A 1 133 ? -3.501 -2.665 -8.002 1.00 97.88 133 THR A C 1
ATOM 981 O O . THR A 1 133 ? -4.024 -1.603 -7.666 1.00 97.88 133 THR A O 1
ATOM 984 N N . GLY A 1 134 ? -2.453 -2.695 -8.813 1.00 96.00 134 GLY A N 1
ATOM 985 C CA . GLY A 1 134 ? -1.815 -1.469 -9.253 1.00 96.00 134 GLY A CA 1
ATOM 986 C C . GLY A 1 134 ? -0.632 -1.671 -10.177 1.00 96.00 134 GLY A C 1
ATOM 987 O O . GLY A 1 134 ? -0.495 -2.708 -10.825 1.00 96.00 134 GLY A O 1
ATOM 988 N N . GLY A 1 135 ? 0.215 -0.653 -10.249 1.00 94.50 135 GLY A N 1
ATOM 989 C CA . GLY A 1 135 ? 1.367 -0.632 -11.139 1.00 94.50 135 GLY A CA 1
ATOM 990 C C . GLY A 1 135 ? 2.212 0.624 -10.975 1.00 94.50 135 GLY A C 1
ATOM 991 O O . GLY A 1 135 ? 1.921 1.491 -10.144 1.00 94.50 135 GLY A O 1
ATOM 992 N N . TYR A 1 136 ? 3.243 0.702 -11.807 1.00 92.06 136 TYR A N 1
ATOM 993 C CA . TYR A 1 136 ? 4.143 1.844 -11.921 1.00 92.06 136 TYR A CA 1
ATOM 994 C C . TYR A 1 136 ? 3.608 2.870 -12.930 1.00 92.06 136 TYR A C 1
ATOM 996 O O . TYR A 1 136 ? 2.939 2.519 -13.906 1.00 92.06 136 TYR A O 1
ATOM 1004 N N . SER A 1 137 ? 3.932 4.143 -12.725 1.00 90.81 137 SER A N 1
ATOM 1005 C CA . SER A 1 137 ? 3.835 5.181 -13.749 1.00 90.81 137 SER A CA 1
ATOM 1006 C C . SER A 1 137 ? 4.835 4.930 -14.882 1.00 90.81 137 SER A C 1
ATOM 1008 O O . SER A 1 137 ? 5.770 4.138 -14.752 1.00 90.81 137 SER A O 1
ATOM 1010 N N . LYS A 1 138 ? 4.645 5.611 -16.019 1.00 86.25 138 LYS A N 1
ATOM 1011 C CA . LYS A 1 138 ? 5.500 5.438 -17.209 1.00 86.25 138 LYS A CA 1
ATOM 1012 C C . LYS A 1 138 ? 6.973 5.762 -16.939 1.00 86.25 138 LYS A C 1
ATOM 1014 O O . LYS A 1 138 ? 7.845 5.077 -17.456 1.00 86.25 138 LYS A O 1
ATOM 1019 N N . ASP A 1 139 ? 7.221 6.781 -16.125 1.00 85.94 139 ASP A N 1
ATOM 1020 C CA . ASP A 1 139 ? 8.544 7.224 -15.666 1.00 85.94 139 ASP A CA 1
ATOM 1021 C C . ASP A 1 139 ? 9.081 6.405 -14.479 1.00 85.94 139 ASP A C 1
ATOM 1023 O O . ASP A 1 139 ? 10.166 6.685 -13.984 1.00 85.94 139 ASP A O 1
ATOM 1027 N N . ARG A 1 140 ? 8.326 5.400 -14.007 1.00 82.56 140 ARG A N 1
ATOM 1028 C CA . ARG A 1 140 ? 8.641 4.547 -12.848 1.00 82.56 140 ARG A CA 1
ATOM 1029 C C . ARG A 1 140 ? 8.800 5.301 -11.521 1.00 82.56 140 ARG A C 1
ATOM 1031 O O . ARG A 1 140 ? 9.108 4.677 -10.511 1.00 82.56 140 ARG A O 1
ATOM 1038 N N . ALA A 1 141 ? 8.509 6.601 -11.487 1.00 89.19 141 ALA A N 1
ATOM 1039 C CA . ALA A 1 141 ? 8.648 7.428 -10.294 1.00 89.19 141 ALA A CA 1
ATOM 1040 C C . ALA A 1 141 ? 7.486 7.253 -9.304 1.00 89.19 141 ALA A C 1
ATOM 1042 O O . ALA A 1 141 ? 7.617 7.580 -8.130 1.00 89.19 141 ALA A O 1
ATOM 1043 N N . THR A 1 142 ? 6.328 6.756 -9.747 1.00 93.25 142 THR A N 1
ATOM 1044 C CA . THR A 1 142 ? 5.136 6.603 -8.906 1.00 93.25 142 THR A CA 1
ATOM 1045 C C . THR A 1 142 ? 4.605 5.177 -8.954 1.00 93.25 142 THR A C 1
ATOM 1047 O O . THR A 1 142 ? 4.325 4.647 -10.026 1.00 93.25 142 THR A O 1
ATOM 1050 N N . VAL A 1 143 ? 4.362 4.577 -7.790 1.00 94.50 143 VAL A N 1
ATOM 1051 C CA . VAL A 1 143 ? 3.582 3.337 -7.665 1.00 94.50 143 VAL A CA 1
ATOM 1052 C C . VAL A 1 143 ? 2.197 3.689 -7.150 1.00 94.50 143 VAL A C 1
ATOM 1054 O O . VAL A 1 143 ? 2.059 4.411 -6.165 1.00 94.50 143 VAL A O 1
ATOM 1057 N N . THR A 1 144 ? 1.153 3.196 -7.814 1.00 96.94 144 THR A N 1
ATOM 1058 C CA . THR A 1 144 ? -0.234 3.385 -7.369 1.00 96.94 144 THR A CA 1
ATOM 1059 C C . THR A 1 144 ? -0.920 2.042 -7.204 1.00 96.94 144 THR A C 1
ATOM 1061 O O . THR A 1 144 ? -1.026 1.292 -8.171 1.00 96.94 144 THR A O 1
ATOM 1064 N N . LEU A 1 145 ? -1.435 1.774 -6.004 1.00 98.06 145 LEU A N 1
ATOM 1065 C CA . LEU A 1 145 ? -2.283 0.625 -5.686 1.00 98.06 145 LEU A CA 1
ATOM 1066 C C . LEU A 1 145 ? -3.711 1.097 -5.395 1.00 98.06 145 LEU A C 1
ATOM 1068 O O . LEU A 1 145 ? -3.917 2.160 -4.808 1.00 98.06 145 LEU A O 1
ATOM 1072 N N . ARG A 1 146 ? -4.706 0.314 -5.807 1.00 98.50 146 ARG A N 1
ATOM 1073 C CA . ARG A 1 146 ? -6.132 0.609 -5.647 1.00 98.50 146 ARG A CA 1
ATOM 1074 C C . ARG A 1 146 ? -6.898 -0.623 -5.196 1.00 98.50 146 ARG A C 1
ATOM 1076 O O . ARG A 1 146 ? -6.677 -1.718 -5.711 1.00 98.50 146 ARG A O 1
ATOM 1083 N N . GLY A 1 147 ? -7.841 -0.426 -4.287 1.00 98.12 147 GLY A N 1
ATOM 1084 C CA . GLY A 1 147 ? -8.751 -1.462 -3.809 1.00 98.12 147 GLY A CA 1
ATOM 1085 C C . GLY A 1 147 ? -9.860 -0.872 -2.949 1.00 98.12 147 GLY A C 1
ATOM 1086 O O . GLY A 1 147 ? -9.797 0.285 -2.544 1.00 98.12 147 GLY A O 1
ATOM 1087 N N . ALA A 1 148 ? -10.910 -1.641 -2.675 1.00 98.25 148 ALA A N 1
ATOM 1088 C CA . ALA A 1 148 ? -11.935 -1.205 -1.733 1.00 98.25 148 ALA A CA 1
ATOM 1089 C C . ALA A 1 148 ? -11.380 -1.334 -0.304 1.00 98.25 148 ALA A C 1
ATOM 1091 O O . ALA A 1 148 ? -11.175 -2.442 0.187 1.00 98.25 148 ALA A O 1
ATOM 1092 N N . GLY A 1 149 ? -11.104 -0.201 0.345 1.00 97.81 149 GLY A N 1
ATOM 1093 C CA . GLY A 1 149 ? -10.521 -0.169 1.687 1.00 97.81 149 GLY A CA 1
ATOM 1094 C C . GLY A 1 149 ? -11.548 -0.493 2.780 1.00 97.81 149 GLY A C 1
ATOM 1095 O O . GLY A 1 149 ? -12.747 -0.282 2.572 1.00 97.81 149 GLY A O 1
ATOM 1096 N N . PRO A 1 150 ? -11.114 -0.968 3.959 1.00 97.88 150 PRO A N 1
ATOM 1097 C CA . PRO A 1 150 ? -12.020 -1.361 5.031 1.00 97.88 150 PRO A CA 1
ATOM 1098 C C . PRO A 1 150 ? -12.778 -0.167 5.618 1.00 97.88 150 PRO A C 1
ATOM 1100 O O . PRO A 1 150 ? -12.221 0.913 5.829 1.00 97.88 150 PRO A O 1
ATOM 1103 N N . VAL A 1 151 ? -14.057 -0.393 5.911 1.00 97.38 151 VAL A N 1
ATOM 1104 C CA . VAL A 1 151 ? -14.939 0.477 6.695 1.00 97.38 151 VAL A CA 1
ATOM 1105 C C . VAL A 1 151 ? -15.114 -0.174 8.062 1.00 97.38 151 VAL A C 1
ATOM 1107 O O . VAL A 1 151 ? -15.380 -1.374 8.145 1.00 97.38 151 VAL A O 1
ATOM 1110 N N . ARG A 1 152 ? -14.923 0.590 9.142 1.00 95.56 152 ARG A N 1
ATOM 1111 C CA . ARG A 1 152 ? -14.882 0.053 10.509 1.00 95.56 152 ARG A CA 1
ATOM 1112 C C . ARG A 1 152 ? -15.877 0.730 11.445 1.00 95.56 152 ARG A C 1
ATOM 1114 O O . ARG A 1 152 ? -15.967 1.954 11.466 1.00 95.56 152 ARG A O 1
ATOM 1121 N N . GLU A 1 153 ? -16.472 -0.075 12.317 1.00 96.19 153 GLU A N 1
ATOM 1122 C CA . GLU A 1 153 ? -17.131 0.346 13.557 1.00 96.19 153 GLU A CA 1
ATOM 1123 C C . GLU A 1 153 ? -16.245 -0.081 14.733 1.00 96.19 153 GLU A C 1
ATOM 1125 O O . GLU A 1 153 ? -16.042 -1.272 14.978 1.00 96.19 153 GLU A O 1
ATOM 1130 N N . GLY A 1 154 ? -15.625 0.877 15.428 1.00 94.56 154 GLY A N 1
ATOM 1131 C CA . GLY A 1 154 ? -14.543 0.551 16.364 1.00 94.56 154 GLY A CA 1
ATOM 1132 C C . GLY A 1 154 ? -13.390 -0.159 15.636 1.00 94.56 154 GLY A C 1
ATOM 1133 O O . GLY A 1 154 ? -12.827 0.408 14.691 1.00 94.56 154 GLY A O 1
ATOM 1134 N N . CYS A 1 155 ? -13.055 -1.383 16.054 1.00 95.94 155 CYS A N 1
ATOM 1135 C CA . CYS A 1 155 ? -12.070 -2.242 15.383 1.00 95.94 155 CYS A CA 1
ATOM 1136 C C . CYS A 1 155 ? -12.683 -3.272 14.426 1.00 95.94 155 CYS A C 1
ATOM 1138 O O . CYS A 1 155 ? -11.953 -3.879 13.641 1.00 95.94 155 CYS A O 1
ATOM 1140 N N . ARG A 1 156 ? -14.009 -3.453 14.448 1.00 96.88 156 ARG A N 1
ATOM 1141 C CA . ARG A 1 156 ? -14.705 -4.414 13.593 1.00 96.88 156 ARG A CA 1
ATOM 1142 C C . ARG A 1 156 ? -14.816 -3.858 12.179 1.00 96.88 156 ARG A C 1
ATOM 1144 O O . ARG A 1 156 ? -15.346 -2.766 11.985 1.00 96.88 156 ARG A O 1
ATOM 1151 N N . VAL A 1 157 ? -14.328 -4.607 11.194 1.00 97.06 157 VAL A N 1
ATOM 1152 C CA . VAL A 1 157 ? -14.544 -4.295 9.775 1.00 97.06 157 VAL A CA 1
ATOM 1153 C C . VAL A 1 157 ? -15.975 -4.694 9.418 1.00 97.06 157 VAL A C 1
ATOM 1155 O O . VAL A 1 157 ? -16.345 -5.852 9.580 1.00 97.06 157 VAL A O 1
ATOM 1158 N N . VAL A 1 158 ? -16.778 -3.732 8.969 1.00 97.56 158 VAL A N 1
ATOM 1159 C CA . VAL A 1 158 ? -18.201 -3.924 8.625 1.00 97.56 158 VAL A CA 1
ATOM 1160 C C . VAL A 1 158 ? -18.458 -3.899 7.120 1.00 97.56 158 VAL A C 1
ATOM 1162 O O . VAL A 1 158 ? -19.558 -4.194 6.669 1.00 97.56 158 VAL A O 1
ATOM 1165 N N . GLY A 1 159 ? -17.442 -3.566 6.326 1.00 97.38 159 GLY A N 1
ATOM 1166 C CA . GLY A 1 159 ? -17.526 -3.594 4.874 1.00 97.38 159 GLY A CA 1
ATOM 1167 C C . GLY A 1 159 ? -16.249 -3.102 4.209 1.00 97.38 159 GLY A C 1
ATOM 1168 O O . GLY A 1 159 ? -15.291 -2.707 4.878 1.00 97.38 159 GLY A O 1
ATOM 1169 N N . LEU A 1 160 ? -16.261 -3.102 2.879 1.00 98.00 160 LEU A N 1
ATOM 1170 C CA . LEU A 1 160 ? -15.215 -2.533 2.035 1.00 98.00 160 LEU A CA 1
ATOM 1171 C C . LEU A 1 160 ? -15.820 -1.424 1.172 1.00 98.00 160 LEU A C 1
ATOM 1173 O O . LEU A 1 160 ? -16.960 -1.533 0.724 1.00 98.00 160 LEU A O 1
ATOM 1177 N N . SER A 1 161 ? -15.068 -0.355 0.925 1.00 97.88 161 SER A N 1
ATOM 1178 C CA . SER A 1 161 ? -15.542 0.774 0.126 1.00 97.88 161 SER A CA 1
ATOM 1179 C C . SER A 1 161 ? -14.439 1.366 -0.739 1.00 97.88 161 SER A C 1
ATOM 1181 O O . SER A 1 161 ? -13.348 1.680 -0.261 1.00 97.88 161 SER A O 1
ATOM 1183 N N . SER A 1 162 ? -14.754 1.611 -2.011 1.00 96.50 162 SER A N 1
ATOM 1184 C CA . SER A 1 162 ? -13.905 2.388 -2.925 1.00 96.50 162 SER A CA 1
ATOM 1185 C C . SER A 1 162 ? -13.807 3.868 -2.544 1.00 96.50 162 SER A C 1
ATOM 1187 O O . SER A 1 162 ? -12.969 4.578 -3.083 1.00 96.50 162 SER A O 1
ATOM 1189 N N . LYS A 1 163 ? -14.638 4.336 -1.603 1.00 95.62 163 LYS A N 1
ATOM 1190 C CA . LYS A 1 163 ? -14.579 5.687 -1.026 1.00 95.62 163 LYS A CA 1
ATOM 1191 C C . LYS A 1 163 ? -13.787 5.739 0.285 1.00 95.62 163 LYS A C 1
ATOM 1193 O O . LYS A 1 163 ? -13.681 6.802 0.886 1.00 95.62 163 LYS A O 1
ATOM 1198 N N . SER A 1 164 ? -13.269 4.603 0.762 1.00 94.50 164 SER A N 1
ATOM 1199 C CA . SER A 1 164 ? -12.420 4.563 1.956 1.00 94.50 164 SER A CA 1
ATOM 1200 C C . SER A 1 164 ? -11.163 5.421 1.743 1.00 94.50 164 SER A C 1
ATOM 1202 O O . SER A 1 164 ? -10.618 5.414 0.636 1.00 94.50 164 SER A O 1
ATOM 1204 N N . PRO A 1 165 ? -10.634 6.105 2.775 1.00 93.12 165 PRO A N 1
ATOM 1205 C CA . PRO A 1 165 ? -9.345 6.797 2.679 1.00 93.12 165 PRO A CA 1
ATOM 1206 C C . PRO A 1 165 ? -8.176 5.845 2.375 1.00 93.12 165 PRO A C 1
ATOM 1208 O O . PRO A 1 165 ? -7.133 6.284 1.908 1.00 93.12 165 PRO A O 1
ATOM 1211 N N . HIS A 1 166 ? -8.354 4.538 2.591 1.00 94.88 166 HIS A N 1
ATOM 1212 C CA . HIS A 1 166 ? -7.375 3.505 2.245 1.00 94.88 166 HIS A CA 1
ATOM 1213 C C . HIS A 1 166 ? -7.551 2.959 0.816 1.00 94.88 166 HIS A C 1
ATOM 1215 O O . HIS A 1 166 ? -6.889 2.004 0.438 1.00 94.88 166 HIS A O 1
ATOM 1221 N N . SER A 1 167 ? -8.466 3.514 0.014 1.00 96.94 167 SER A N 1
ATOM 1222 C CA . SER A 1 167 ? -8.795 2.950 -1.304 1.00 96.94 167 SER A CA 1
ATOM 1223 C C . SER A 1 167 ? -7.724 3.163 -2.376 1.00 96.94 167 SER A C 1
ATOM 1225 O O . SER A 1 167 ? -7.709 2.459 -3.389 1.00 96.94 167 SER A O 1
ATOM 1227 N N . VAL A 1 168 ? -6.831 4.132 -2.166 1.00 98.00 168 VAL A N 1
ATOM 1228 C CA . VAL A 1 168 ? -5.743 4.474 -3.083 1.00 98.00 168 VAL A CA 1
ATOM 1229 C C . VAL A 1 168 ? -4.468 4.679 -2.276 1.00 98.00 168 VAL A C 1
ATOM 1231 O O . VAL A 1 168 ? -4.422 5.524 -1.387 1.00 98.00 168 VAL A O 1
ATOM 1234 N N . LEU A 1 169 ? -3.422 3.930 -2.613 1.00 98.12 169 LEU A N 1
ATOM 1235 C CA . LEU A 1 169 ? -2.089 4.069 -2.041 1.00 98.12 169 LEU A CA 1
ATOM 1236 C C . LEU A 1 169 ? -1.168 4.574 -3.138 1.00 98.12 169 LEU A C 1
ATOM 1238 O O . LEU A 1 169 ? -1.012 3.918 -4.166 1.00 98.12 169 LEU A O 1
ATOM 1242 N N . VAL A 1 170 ? -0.583 5.746 -2.920 1.00 97.62 170 VAL A N 1
ATOM 1243 C CA . VAL A 1 170 ? 0.386 6.348 -3.834 1.00 97.62 170 VAL A CA 1
ATOM 1244 C C . VAL A 1 170 ? 1.735 6.374 -3.135 1.00 97.62 170 VAL A C 1
ATOM 1246 O O . VAL A 1 170 ? 1.817 6.806 -1.985 1.00 97.62 170 VAL A O 1
ATOM 1249 N N . PHE A 1 171 ? 2.760 5.903 -3.834 1.00 96.25 171 PHE A N 1
ATOM 1250 C CA . PHE A 1 171 ? 4.151 5.932 -3.403 1.00 96.25 171 PHE A CA 1
ATOM 1251 C C . PHE A 1 171 ? 4.944 6.731 -4.426 1.00 96.25 171 PHE A C 1
ATOM 1253 O O . PHE A 1 171 ? 4.867 6.422 -5.618 1.00 96.25 171 PHE A O 1
ATOM 1260 N N . ARG A 1 172 ? 5.681 7.750 -3.987 1.00 95.81 172 ARG A N 1
ATOM 1261 C CA . ARG A 1 172 ? 6.477 8.615 -4.870 1.00 95.81 172 ARG A CA 1
ATOM 1262 C C . ARG A 1 172 ? 7.955 8.411 -4.601 1.00 95.81 172 ARG A C 1
ATOM 1264 O O . ARG A 1 172 ? 8.373 8.518 -3.457 1.00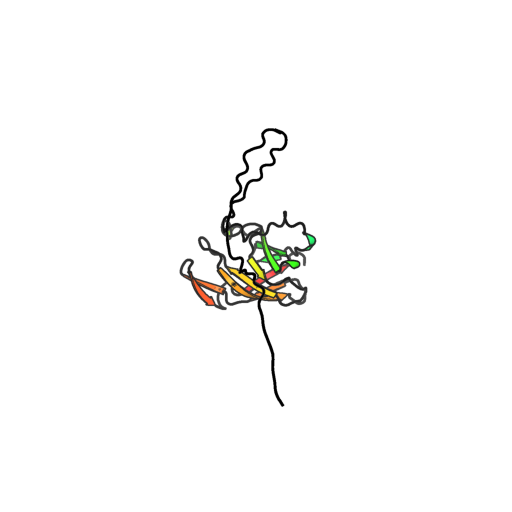 95.81 172 ARG A O 1
ATOM 1271 N N . SER A 1 173 ? 8.718 8.089 -5.636 1.00 92.88 173 SER A N 1
ATOM 1272 C CA . SER A 1 173 ? 10.172 7.976 -5.568 1.00 92.88 173 SER A CA 1
ATOM 1273 C C . SER A 1 173 ? 10.760 9.299 -5.090 1.00 92.88 173 SER A C 1
ATOM 1275 O O . SER A 1 173 ? 10.384 10.352 -5.600 1.00 92.88 173 SER A O 1
ATOM 1277 N N . LEU A 1 174 ? 11.680 9.229 -4.131 1.00 91.31 174 LEU A N 1
ATOM 1278 C CA . LEU A 1 174 ? 12.475 10.373 -3.674 1.00 91.31 174 LEU A CA 1
ATOM 1279 C C . LEU A 1 174 ? 13.855 10.426 -4.352 1.00 91.31 174 LEU A C 1
ATOM 1281 O O . LEU A 1 174 ? 14.682 11.259 -4.013 1.00 91.31 174 LEU A O 1
ATOM 1285 N N . MET A 1 175 ? 14.117 9.520 -5.297 1.00 81.00 175 MET A N 1
ATOM 1286 C CA . MET A 1 175 ? 15.378 9.429 -6.046 1.00 81.00 175 MET A CA 1
ATOM 1287 C C . MET A 1 175 ? 15.305 10.132 -7.414 1.00 81.00 175 MET A C 1
ATOM 1289 O O . MET A 1 175 ? 16.174 9.920 -8.254 1.00 81.00 175 MET A O 1
ATOM 1293 N N . SER A 1 176 ? 14.232 10.878 -7.685 1.00 61.50 176 SER A N 1
ATOM 1294 C CA . SER A 1 176 ? 13.896 11.402 -9.019 1.00 61.50 176 SER A CA 1
ATOM 1295 C C . SER A 1 176 ? 13.924 12.934 -9.114 1.00 61.50 176 SER A C 1
ATOM 1297 O O . SER A 1 176 ? 13.298 13.471 -10.026 1.00 61.50 176 SER A O 1
ATOM 1299 N N . ASP A 1 177 ? 14.630 13.607 -8.201 1.00 48.22 177 ASP A N 1
ATOM 1300 C CA . ASP A 1 177 ? 14.832 15.065 -8.217 1.00 48.22 177 ASP A CA 1
ATOM 1301 C C . ASP A 1 177 ? 16.007 15.488 -9.118 1.00 48.22 177 ASP A C 1
ATOM 1303 O O . ASP A 1 177 ? 17.089 14.858 -9.030 1.00 48.22 177 ASP A O 1
#

Foldseek 3Di:
DDDDDDDDDDDDDDDDDDDDDDDDDDDDDDDDPPDPPPPPPDPDDPVVVQFDDPVVPPPPVQWDAQWDWPNFTWIARQCFLWIFTCGDPPVCVPFHDHRGTQWGFHRHDAQDKTWGWGWDTDPPEDTDIFIWIWGADPVSQKTKIAGFPFDDDPRDGPDTHCPDPPGMIMIGGPVPD

pLDDT: mean 75.03, std 24.8, range [33.34, 98.5]

Secondary structure (DSSP, 8-state):
--------------------------PPPP---S-----------TTSTTB--TTTS--TTTEEEEEEETTEEEEEEGGGTEEEEEE--GGGTTT--TTBEEEEESPPPTTPPEEEEEEEEETTEEEEEEEEEEEE-TTSSEEEEE--EEEEETTEEEEEETTSTTSEEEEEESS--